Protein AF-R1FVH0-F1 (afdb_monomer)

Organism: Emiliania huxleyi (NCBI:txid2903)

Nearest PDB structures (foldseek):
  6gcu-assembly2_F  TM=9.676E-01  e=1.390E-09  synthetic construct
  3eu9-assembly1_A  TM=9.141E-01  e=1.764E-06  Homo sapiens
  5w7j-assembly1_A  TM=9.180E-01  e=4.527E-06  Homo sapiens
  1oy3-assembly1_D  TM=7.582E-01  e=7.219E-07  Mus musculus
  1k3z-assembly1_D  TM=7.552E-01  e=1.764E-06  Mus musculus

pLDDT: mean 79.31, std 18.27, range [37.5, 94.25]

Mean predicted aligned error: 11.59 Å

Solvent-accessible surface area (backbone atoms only — not comparable to full-atom values): 8991 Å² total; per-residue (Å²): 136,84,89,81,89,83,85,83,83,83,80,91,76,85,80,87,78,87,69,84,68,82,71,65,80,73,78,76,71,77,45,69,67,54,40,30,50,51,39,41,52,24,43,72,72,63,38,53,71,57,33,51,54,38,48,76,72,64,34,54,56,67,53,52,44,101,73,32,42,32,43,47,28,50,11,19,44,71,50,37,50,71,49,31,51,53,37,48,76,72,66,33,61,55,69,48,56,17,70,75,54,36,41,26,23,54,36,19,11,17,52,51,32,36,42,68,46,39,50,51,41,48,75,71,66,34,63,74,81,47,54,24,73,85,66,44,30,27,54,55,39,5,57,79,64,67,20,61,65,25,35,54,51,54,53,62,75,71,110

Sequence (159 aa):
MVLRDAELFGHFGLPEESTRRTLGPPVQTVDAEDLTRRLTLAVEAGHESLVRLLLDAGADVNRRNTRGVTPLYSAARAGRREIAASLLGAGALVDASCAGDGRSALHGAAHAGETELVSALLAAGANAGMRSSSGETPLHLACSRGRVGAVRLLIAARA

Secondary structure (DSSP, 8-state):
-----------------------PSP-----HHHHHHHHHHHHHHT-HHHHHHHHHTT--SS---TTS--HHHHHHHTT-HHHHHHHHHTT--TTPPPTTT---HHHHHHHHT-HHHHHHHHHTT--TT---TTS--HHHHHHHTT-HHHHHHHHHTT-

Foldseek 3Di:
DDDDDDDPDDDDDDDPPPPPPPPDDPPPPCPLLNLQVQLLVCLLVLPLVSNLVSLVVVRDQADAHPQQHGSLLSNLLVLNQSSNVSSVVSPHDQCRARPPWRDGSLLSNLLVLNLVSNVVSVVVVHDQCRATPVRDGSLNNNVVNVSVSSNVSSVVSVD

Structure (mmCIF, N/CA/C/O backbone):
data_AF-R1FVH0-F1
#
_entry.id   AF-R1FVH0-F1
#
loop_
_atom_site.group_PDB
_atom_site.id
_atom_site.type_symbol
_atom_site.label_atom_id
_atom_site.label_alt_id
_atom_site.label_comp_id
_atom_site.label_asym_id
_atom_site.label_entity_id
_atom_site.label_seq_id
_atom_site.pdbx_PDB_ins_code
_atom_site.Cartn_x
_atom_site.Cartn_y
_atom_site.Cartn_z
_atom_site.occupancy
_atom_site.B_iso_or_equiv
_atom_site.auth_seq_id
_atom_site.auth_comp_id
_atom_site.auth_asym_id
_atom_site.auth_atom_id
_atom_site.pdbx_PDB_model_num
ATOM 1 N N . MET A 1 1 ? 58.541 -46.572 -42.964 1.00 37.84 1 MET A N 1
ATOM 2 C CA . MET A 1 1 ? 58.881 -45.451 -42.070 1.00 37.84 1 MET A CA 1
ATOM 3 C C . MET A 1 1 ? 58.039 -44.256 -42.487 1.00 37.84 1 MET A C 1
ATOM 5 O O . MET A 1 1 ? 58.292 -43.706 -43.541 1.00 37.84 1 MET A O 1
ATOM 9 N N . VAL A 1 2 ? 57.032 -43.953 -41.663 1.00 38.12 2 VAL A N 1
ATOM 10 C CA . VAL A 1 2 ? 56.440 -42.628 -41.402 1.00 38.12 2 VAL A CA 1
ATOM 11 C C . VAL A 1 2 ? 55.657 -41.926 -42.531 1.00 38.12 2 VAL A C 1
ATOM 13 O O . VAL A 1 2 ? 56.206 -41.392 -43.484 1.00 38.12 2 VAL A O 1
ATOM 16 N N . LEU A 1 3 ? 54.339 -41.899 -42.302 1.00 39.56 3 LEU A N 1
ATOM 17 C CA . LEU A 1 3 ? 53.338 -40.922 -42.743 1.00 39.56 3 LEU A CA 1
ATOM 18 C C . LEU A 1 3 ? 53.831 -39.466 -42.657 1.00 39.56 3 LEU A C 1
ATOM 20 O O . LEU A 1 3 ? 54.416 -39.110 -41.636 1.00 39.56 3 LEU A O 1
ATOM 24 N N . ARG A 1 4 ? 53.427 -38.600 -43.597 1.00 37.97 4 ARG A N 1
ATOM 25 C CA . ARG A 1 4 ? 52.623 -37.404 -43.265 1.00 37.97 4 ARG A CA 1
ATOM 26 C C . ARG A 1 4 ? 52.204 -36.599 -44.494 1.00 37.97 4 ARG A C 1
ATOM 28 O O . ARG A 1 4 ? 53.035 -36.126 -45.263 1.00 37.97 4 ARG A O 1
ATOM 35 N N . ASP A 1 5 ? 50.891 -36.439 -44.576 1.00 39.06 5 ASP A N 1
ATOM 36 C CA . ASP A 1 5 ? 50.112 -35.566 -45.437 1.00 39.06 5 ASP A CA 1
ATOM 37 C C . ASP A 1 5 ? 50.515 -34.090 -45.324 1.00 39.06 5 ASP A C 1
ATOM 39 O O . ASP A 1 5 ? 50.688 -33.548 -44.230 1.00 39.06 5 ASP A O 1
ATOM 43 N N . ALA A 1 6 ? 50.586 -33.434 -46.479 1.00 43.94 6 ALA A N 1
ATOM 44 C CA . ALA A 1 6 ? 50.592 -31.989 -46.626 1.00 43.94 6 ALA A CA 1
ATOM 45 C C . ALA A 1 6 ? 49.541 -31.634 -47.685 1.00 43.94 6 ALA A C 1
ATOM 47 O O . ALA A 1 6 ? 49.863 -31.480 -48.860 1.00 43.94 6 ALA A O 1
ATOM 48 N N . GLU A 1 7 ? 48.277 -31.529 -47.277 1.00 40.06 7 GLU A N 1
ATOM 49 C CA . GLU A 1 7 ? 47.248 -30.899 -48.102 1.00 40.06 7 GLU A CA 1
ATOM 50 C C . GLU A 1 7 ? 47.095 -29.433 -47.702 1.00 40.06 7 GLU A C 1
ATOM 52 O O . GLU A 1 7 ? 46.519 -29.064 -46.679 1.00 40.06 7 GLU A O 1
ATOM 57 N N . LEU A 1 8 ? 47.677 -28.600 -48.558 1.00 39.03 8 LEU A N 1
ATOM 58 C CA . LEU A 1 8 ? 47.544 -27.158 -48.623 1.00 39.03 8 LEU A CA 1
ATOM 59 C C . LEU A 1 8 ? 46.307 -26.853 -49.490 1.00 39.03 8 LEU A C 1
ATOM 61 O O . LEU A 1 8 ? 46.424 -26.666 -50.698 1.00 39.03 8 LEU A O 1
ATOM 65 N N . PHE A 1 9 ? 45.104 -26.858 -48.910 1.00 38.31 9 PHE A N 1
ATOM 66 C CA . PHE A 1 9 ? 43.888 -26.517 -49.658 1.00 38.31 9 PHE A CA 1
ATOM 67 C C . PHE A 1 9 ? 43.735 -24.995 -49.776 1.00 38.31 9 PHE A C 1
ATOM 69 O O . PHE A 1 9 ? 43.215 -24.319 -48.890 1.00 38.31 9 PHE A O 1
ATOM 76 N N . GLY A 1 10 ? 44.192 -24.458 -50.906 1.00 45.25 10 GLY A N 1
ATOM 77 C CA . GLY A 1 10 ? 43.691 -23.204 -51.451 1.00 45.25 10 GLY A CA 1
ATOM 78 C C . GLY A 1 10 ? 42.486 -23.493 -52.341 1.00 45.25 10 GLY A C 1
ATOM 79 O O . GLY A 1 10 ? 42.648 -24.089 -53.401 1.00 45.25 10 GLY A O 1
ATOM 80 N N . HIS A 1 11 ? 41.292 -23.048 -51.945 1.00 39.69 11 HIS A N 1
ATOM 81 C CA . HIS A 1 11 ? 40.176 -22.923 -52.880 1.00 39.69 11 HIS A CA 1
ATOM 82 C C . HIS A 1 11 ? 39.463 -21.587 -52.686 1.00 39.69 11 HIS A C 1
ATOM 84 O O . HIS A 1 11 ? 38.755 -21.342 -51.713 1.00 39.69 11 HIS A O 1
ATOM 90 N N . PHE A 1 12 ? 39.711 -20.715 -53.656 1.00 42.19 12 PHE A N 1
ATOM 91 C CA . PHE A 1 12 ? 38.978 -19.494 -53.942 1.00 42.19 12 PHE A CA 1
ATOM 92 C C . PHE A 1 12 ? 37.600 -19.881 -54.512 1.00 42.19 12 PHE A C 1
ATOM 94 O O . PHE A 1 12 ? 37.542 -20.667 -55.460 1.00 42.19 12 PHE A O 1
ATOM 101 N N . GLY A 1 13 ? 36.515 -19.350 -53.943 1.00 37.50 13 GLY A N 1
ATOM 102 C CA . GLY A 1 13 ? 35.138 -19.536 -54.414 1.00 37.50 13 GLY A CA 1
ATOM 103 C C . GLY A 1 13 ? 34.142 -18.808 -53.505 1.00 37.50 13 GLY A C 1
ATOM 104 O O . GLY A 1 13 ? 33.946 -19.208 -52.365 1.00 37.50 13 GLY A O 1
ATOM 105 N N . LEU A 1 14 ? 33.575 -17.706 -54.002 1.00 41.09 14 LEU A N 1
ATOM 106 C CA . LEU A 1 14 ? 32.647 -16.788 -53.319 1.00 41.09 14 LEU A CA 1
ATOM 107 C C . LEU A 1 14 ? 31.384 -17.502 -52.776 1.00 41.09 14 LEU A C 1
ATOM 109 O O . LEU A 1 14 ? 30.986 -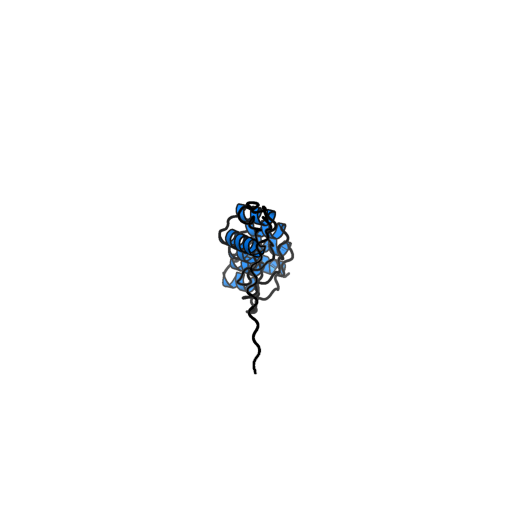18.536 -53.312 1.00 41.09 14 LEU A O 1
ATOM 113 N N . PRO A 1 15 ? 30.682 -16.898 -51.799 1.00 38.41 15 PRO A N 1
ATOM 114 C CA . PRO A 1 15 ? 29.576 -16.036 -52.212 1.00 38.41 15 PRO A CA 1
ATOM 115 C C . PRO A 1 15 ? 29.556 -14.684 -51.491 1.00 38.41 15 PRO A C 1
ATOM 117 O O . PRO A 1 15 ? 29.730 -14.576 -50.278 1.00 38.41 15 PRO A O 1
ATOM 120 N N . GLU A 1 16 ? 29.286 -13.641 -52.273 1.00 47.22 16 GLU A N 1
ATOM 121 C CA . GLU A 1 16 ? 28.822 -12.357 -51.771 1.00 47.22 16 GLU A CA 1
ATOM 122 C C . GLU A 1 16 ? 27.415 -12.511 -51.178 1.00 47.22 16 GLU A C 1
ATOM 124 O O . GLU A 1 16 ? 26.412 -12.432 -51.886 1.00 47.22 16 GLU A O 1
ATOM 129 N N . GLU A 1 17 ? 27.319 -12.684 -49.860 1.00 40.47 17 GLU A N 1
ATOM 130 C CA . GLU A 1 17 ? 26.078 -12.393 -49.140 1.00 40.47 17 GLU A CA 1
ATOM 131 C C . GLU A 1 17 ? 25.938 -10.879 -48.942 1.00 40.47 17 GLU A C 1
ATOM 133 O O . GLU A 1 17 ? 26.210 -10.295 -47.888 1.00 40.47 17 GLU A O 1
ATOM 138 N N . SER A 1 18 ? 25.471 -10.236 -50.011 1.00 46.38 18 SER A N 1
ATOM 139 C CA . SER A 1 18 ? 24.830 -8.924 -49.993 1.00 46.38 18 SER A CA 1
ATOM 140 C C . SER A 1 18 ? 23.518 -8.972 -49.200 1.00 46.38 18 SER A C 1
ATOM 142 O O . SER A 1 18 ? 22.431 -8.886 -49.755 1.00 46.38 18 SER A O 1
ATOM 144 N N . THR A 1 19 ? 23.605 -9.054 -47.875 1.00 49.72 19 THR A N 1
ATOM 145 C CA . THR A 1 19 ? 22.519 -8.647 -46.969 1.00 49.72 19 THR A CA 1
ATOM 146 C C . THR A 1 19 ? 23.074 -8.055 -45.680 1.00 49.72 19 THR A C 1
ATOM 148 O O . THR A 1 19 ? 22.618 -8.358 -44.581 1.00 49.72 19 THR A O 1
ATOM 151 N N . ARG A 1 20 ? 23.977 -7.074 -45.793 1.00 44.12 20 ARG A N 1
ATOM 152 C CA . ARG A 1 20 ? 24.020 -5.996 -44.791 1.00 44.12 20 ARG A CA 1
ATOM 153 C C . ARG A 1 20 ? 22.801 -5.094 -45.000 1.00 44.12 20 ARG A C 1
ATOM 155 O O . ARG A 1 20 ? 22.915 -3.932 -45.372 1.00 44.12 20 ARG A O 1
ATOM 162 N N . ARG A 1 21 ? 21.606 -5.657 -44.781 1.00 46.31 21 ARG A N 1
ATOM 163 C CA . ARG A 1 21 ? 20.443 -4.854 -44.420 1.00 46.31 21 ARG A CA 1
ATOM 164 C C . ARG A 1 21 ? 20.827 -4.196 -43.110 1.00 46.31 21 ARG A C 1
ATOM 166 O O . ARG A 1 21 ? 20.979 -4.872 -42.097 1.00 46.31 21 ARG A O 1
ATOM 173 N N . THR A 1 22 ? 21.038 -2.891 -43.174 1.00 44.75 22 THR A N 1
ATOM 174 C CA . THR A 1 22 ? 21.070 -1.972 -42.044 1.00 44.75 22 THR A CA 1
ATOM 175 C C . THR A 1 22 ? 1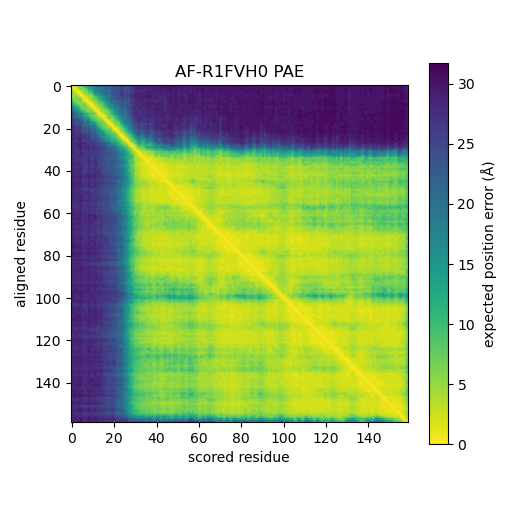9.765 -2.129 -41.264 1.00 44.75 22 THR A C 1
ATOM 177 O O . THR A 1 22 ? 18.815 -1.372 -41.438 1.00 44.75 22 THR A O 1
ATOM 180 N N . LEU A 1 23 ? 19.680 -3.173 -40.444 1.00 40.16 23 LEU A N 1
ATOM 181 C CA . LEU A 1 23 ? 18.758 -3.228 -39.331 1.00 40.16 23 LEU A CA 1
ATOM 182 C C . LEU A 1 23 ? 19.302 -2.188 -38.360 1.00 40.16 23 LEU A C 1
ATOM 184 O O . LEU A 1 23 ? 20.403 -2.339 -37.828 1.00 40.16 23 LEU A O 1
ATOM 188 N N . GLY A 1 24 ? 18.568 -1.084 -38.213 1.00 48.91 24 GLY A N 1
ATOM 189 C CA . GLY A 1 24 ? 18.791 -0.146 -37.119 1.00 48.91 24 GLY A CA 1
ATOM 190 C C . GLY A 1 24 ? 18.870 -0.890 -35.778 1.00 48.91 24 GLY A C 1
ATOM 191 O O . GLY A 1 24 ? 18.500 -2.069 -35.714 1.00 48.91 24 GLY A O 1
ATOM 192 N N . PRO A 1 25 ? 19.365 -0.229 -34.711 1.00 46.66 25 PRO A N 1
ATOM 193 C CA . PRO A 1 25 ? 19.479 -0.857 -33.397 1.00 46.66 25 PRO A CA 1
ATOM 194 C C . PRO A 1 25 ? 18.167 -1.580 -33.084 1.00 46.66 25 PRO A C 1
ATOM 196 O O . PRO A 1 25 ? 17.112 -1.021 -33.407 1.00 46.66 25 PRO A O 1
ATOM 199 N N . PRO A 1 26 ? 18.219 -2.814 -32.541 1.00 44.50 26 PRO A N 1
ATOM 200 C CA . PRO A 1 26 ? 17.022 -3.608 -32.311 1.00 44.50 26 PRO A CA 1
ATOM 201 C C . PRO A 1 26 ? 16.027 -2.702 -31.610 1.00 44.50 26 PRO A C 1
ATOM 203 O O . PRO A 1 26 ? 16.371 -2.100 -30.583 1.00 44.50 26 PRO A O 1
ATOM 206 N N . VAL A 1 27 ? 14.853 -2.525 -32.232 1.00 51.97 27 VAL A N 1
ATOM 207 C CA . VAL A 1 27 ? 13.733 -1.836 -31.597 1.00 51.97 27 VAL A CA 1
ATOM 208 C C . VAL A 1 27 ? 13.645 -2.473 -30.224 1.00 51.97 27 VAL A C 1
ATOM 210 O O . VAL A 1 27 ? 13.520 -3.693 -30.127 1.00 51.97 27 VAL A O 1
ATOM 213 N N . GLN A 1 28 ? 13.939 -1.688 -29.189 1.00 51.00 28 GLN A N 1
ATOM 214 C CA . GLN A 1 28 ? 14.046 -2.207 -27.837 1.00 51.00 28 GLN A CA 1
ATOM 215 C C . GLN A 1 28 ? 12.657 -2.741 -27.522 1.00 51.00 28 GLN A C 1
ATOM 217 O O . GLN A 1 28 ? 11.734 -1.963 -27.279 1.00 51.00 28 GLN A O 1
ATOM 222 N N . THR A 1 29 ? 12.472 -4.053 -27.642 1.00 45.69 29 THR A N 1
ATOM 223 C CA . THR A 1 29 ? 11.291 -4.717 -27.127 1.00 45.69 29 THR A CA 1
ATOM 224 C C . THR A 1 29 ? 11.360 -4.425 -25.650 1.00 45.69 29 THR A C 1
ATOM 226 O O . THR A 1 29 ? 12.293 -4.862 -24.985 1.00 45.69 29 THR A O 1
ATOM 229 N N . VAL A 1 30 ? 10.485 -3.546 -25.175 1.00 58.31 30 VAL A N 1
ATOM 230 C CA . VAL A 1 30 ? 10.450 -3.194 -23.764 1.00 58.31 30 VAL A CA 1
ATOM 231 C C . VAL A 1 30 ? 10.194 -4.488 -23.006 1.00 58.31 30 VAL A C 1
ATOM 233 O O . VAL A 1 30 ? 9.097 -5.041 -23.053 1.00 58.31 30 VAL A O 1
ATOM 236 N N . ASP A 1 31 ? 11.243 -5.037 -22.399 1.00 66.94 31 ASP A N 1
ATOM 237 C CA . ASP A 1 31 ? 11.126 -6.280 -21.660 1.00 66.94 31 ASP A CA 1
ATOM 238 C C . ASP A 1 31 ? 10.085 -6.068 -20.556 1.00 66.94 31 ASP A C 1
ATOM 240 O O . ASP A 1 31 ? 10.033 -5.009 -19.921 1.00 66.94 31 ASP A O 1
ATOM 244 N N . ALA A 1 32 ? 9.238 -7.067 -20.302 1.00 65.56 32 ALA A N 1
ATOM 245 C CA . ALA A 1 32 ? 8.190 -6.964 -19.282 1.00 65.56 32 ALA A CA 1
ATOM 246 C C . ALA A 1 32 ? 8.762 -6.592 -17.895 1.00 65.56 32 ALA A C 1
ATOM 248 O O . ALA A 1 32 ? 8.101 -5.955 -17.068 1.00 65.56 32 ALA A O 1
ATOM 249 N N . GLU A 1 33 ? 10.023 -6.952 -17.643 1.00 69.38 33 GLU A N 1
ATOM 250 C CA . GLU A 1 33 ? 10.770 -6.571 -16.448 1.00 69.38 33 GLU A CA 1
ATOM 251 C C . GLU A 1 33 ? 11.146 -5.080 -16.414 1.00 69.38 33 GLU A C 1
ATOM 253 O O . GLU A 1 33 ? 11.023 -4.447 -15.361 1.00 69.38 33 GLU A O 1
ATOM 258 N N . ASP A 1 34 ? 11.508 -4.489 -17.555 1.00 81.00 34 ASP A N 1
ATOM 259 C CA . ASP A 1 34 ? 11.800 -3.057 -17.663 1.00 81.00 34 ASP A CA 1
ATOM 260 C C . ASP A 1 34 ? 10.530 -2.213 -17.469 1.00 81.00 34 ASP A C 1
ATOM 262 O O . ASP A 1 34 ? 10.533 -1.248 -16.700 1.00 81.00 34 ASP A O 1
ATOM 266 N N . LEU A 1 35 ? 9.399 -2.631 -18.054 1.00 81.56 35 LEU A N 1
ATOM 267 C CA . LEU A 1 35 ? 8.098 -1.986 -17.829 1.00 81.56 35 LEU A CA 1
ATOM 268 C C . LEU A 1 35 ? 7.663 -2.050 -16.360 1.00 81.56 35 LEU A C 1
ATOM 270 O O . LEU A 1 35 ? 7.238 -1.039 -15.802 1.00 81.56 35 LEU A O 1
ATOM 274 N N . THR A 1 36 ? 7.828 -3.200 -15.701 1.00 80.62 36 THR A N 1
ATOM 275 C CA . THR A 1 36 ? 7.502 -3.357 -14.270 1.00 80.62 36 THR A CA 1
ATOM 276 C C . THR A 1 36 ? 8.359 -2.433 -13.399 1.00 80.62 36 THR A C 1
ATOM 278 O O . THR A 1 36 ? 7.870 -1.784 -12.465 1.00 80.62 36 THR A O 1
ATOM 281 N N . ARG A 1 37 ? 9.661 -2.349 -13.700 1.00 84.06 37 ARG A N 1
ATOM 282 C CA . ARG A 1 37 ? 10.594 -1.472 -12.987 1.00 84.06 37 ARG A CA 1
ATOM 283 C C . ARG A 1 37 ? 10.208 -0.005 -13.168 1.00 84.06 37 ARG A C 1
ATOM 285 O O . ARG A 1 37 ? 10.161 0.735 -12.185 1.00 84.06 37 ARG A O 1
ATOM 292 N N . ARG A 1 38 ? 9.890 0.401 -14.398 1.00 86.81 38 ARG A N 1
ATOM 293 C CA . ARG A 1 38 ? 9.419 1.752 -14.729 1.00 86.81 38 ARG A CA 1
ATOM 294 C C . ARG A 1 38 ? 8.105 2.087 -14.031 1.00 86.81 38 ARG A C 1
ATOM 296 O O . ARG A 1 38 ? 8.002 3.169 -13.459 1.00 86.81 38 ARG A O 1
ATOM 303 N N . LEU A 1 39 ? 7.150 1.154 -14.003 1.00 87.88 39 LEU A N 1
ATOM 304 C CA . LEU A 1 39 ? 5.872 1.319 -13.305 1.00 87.88 39 LEU A CA 1
ATOM 305 C C . LEU A 1 39 ? 6.105 1.556 -11.815 1.00 87.88 39 LEU A C 1
ATOM 307 O O . LEU A 1 39 ? 5.568 2.498 -11.242 1.00 87.88 39 LEU A O 1
ATOM 311 N N . THR A 1 40 ? 6.964 0.749 -11.195 1.00 84.81 40 THR A N 1
ATOM 312 C CA . THR A 1 40 ? 7.262 0.889 -9.766 1.00 84.81 40 THR A CA 1
ATOM 313 C C . THR A 1 40 ? 7.903 2.241 -9.449 1.00 84.81 40 THR A C 1
ATOM 315 O O . THR A 1 40 ? 7.488 2.900 -8.499 1.00 84.81 40 THR A O 1
ATOM 318 N N . LEU A 1 41 ? 8.861 2.692 -10.266 1.00 86.69 41 LEU A N 1
ATOM 319 C CA . LEU A 1 41 ? 9.477 4.014 -10.108 1.00 86.69 41 LEU A CA 1
ATOM 320 C C . LEU A 1 41 ? 8.460 5.148 -10.294 1.00 86.69 41 LEU A C 1
ATOM 322 O O . LEU A 1 41 ? 8.483 6.112 -9.534 1.00 86.69 41 LEU A O 1
ATOM 326 N N . ALA A 1 42 ? 7.546 5.028 -11.260 1.00 90.31 42 ALA A N 1
ATOM 327 C CA . ALA A 1 42 ? 6.477 5.998 -11.486 1.00 90.31 42 ALA A CA 1
ATOM 328 C C . ALA A 1 42 ? 5.543 6.117 -10.274 1.00 90.31 42 ALA A C 1
ATOM 330 O O . ALA A 1 42 ? 5.200 7.223 -9.855 1.00 90.31 42 ALA A O 1
ATOM 331 N N . VAL A 1 43 ? 5.169 4.973 -9.692 1.00 89.25 43 VAL A N 1
ATOM 332 C CA . VAL A 1 43 ? 4.338 4.893 -8.486 1.00 89.25 43 VAL A CA 1
ATOM 333 C C . VAL A 1 43 ? 5.045 5.529 -7.289 1.00 89.25 43 VAL A C 1
ATOM 335 O O . VAL A 1 43 ? 4.443 6.338 -6.586 1.00 89.25 43 VAL A O 1
ATOM 338 N N . GLU A 1 44 ? 6.319 5.198 -7.065 1.00 85.56 44 GLU A N 1
ATOM 339 C CA . GLU A 1 44 ? 7.113 5.750 -5.959 1.00 85.56 44 GLU A CA 1
ATOM 340 C C . GLU A 1 44 ? 7.343 7.260 -6.109 1.00 85.56 44 GLU A C 1
ATOM 342 O O . GLU A 1 44 ? 7.273 7.993 -5.122 1.00 85.56 44 GLU A O 1
ATOM 347 N N . ALA A 1 45 ? 7.547 7.739 -7.339 1.00 87.38 45 ALA A N 1
ATOM 348 C CA . ALA A 1 45 ? 7.663 9.162 -7.647 1.00 87.38 45 ALA A CA 1
ATOM 349 C C . ALA A 1 45 ? 6.325 9.918 -7.548 1.00 87.38 45 ALA A C 1
ATOM 351 O O . ALA A 1 45 ? 6.317 11.138 -7.399 1.00 87.38 45 ALA A O 1
ATOM 352 N N . GLY A 1 46 ? 5.186 9.220 -7.606 1.00 87.31 46 GLY A N 1
ATOM 353 C CA . GLY A 1 46 ? 3.863 9.844 -7.603 1.00 87.31 46 GLY A CA 1
ATOM 354 C C . GLY A 1 46 ? 3.423 10.382 -8.971 1.00 87.31 46 GLY A C 1
ATOM 355 O O . GLY A 1 46 ? 2.557 11.248 -9.037 1.00 87.31 46 GLY A O 1
ATOM 356 N N . HIS A 1 47 ? 4.015 9.908 -10.070 1.00 90.56 47 HIS A N 1
ATOM 357 C CA . HIS A 1 47 ? 3.713 10.389 -11.420 1.00 90.56 47 HIS A CA 1
ATOM 358 C C . HIS A 1 47 ? 2.499 9.667 -12.017 1.00 90.56 47 HIS A C 1
ATOM 360 O O . HIS A 1 47 ? 2.643 8.753 -12.828 1.00 90.56 47 HIS A O 1
ATOM 366 N N . GLU A 1 48 ? 1.295 10.098 -11.648 1.00 89.50 48 GLU A N 1
ATOM 367 C CA . GLU A 1 48 ? 0.024 9.505 -12.096 1.00 89.50 48 GLU A CA 1
ATOM 368 C C . GLU A 1 48 ? -0.083 9.321 -13.615 1.00 89.50 48 GLU A C 1
ATOM 370 O O . GLU A 1 48 ? -0.434 8.239 -14.086 1.00 89.50 48 GLU A O 1
ATOM 375 N N . SER A 1 49 ? 0.257 10.351 -14.394 1.00 89.75 49 SER A N 1
ATOM 376 C CA . SER A 1 49 ? 0.192 10.298 -15.860 1.00 89.75 49 SER A CA 1
ATOM 377 C C . SER A 1 49 ? 1.135 9.243 -16.437 1.00 89.75 49 SER A C 1
ATOM 379 O O . SER A 1 49 ? 0.781 8.546 -17.385 1.00 89.75 49 SER A O 1
ATOM 381 N N . LEU A 1 50 ? 2.325 9.097 -15.841 1.00 89.25 50 LEU A N 1
ATOM 382 C CA . LEU A 1 50 ? 3.307 8.097 -16.254 1.00 89.25 50 LEU A CA 1
ATOM 383 C C . LEU A 1 50 ? 2.829 6.687 -15.894 1.00 89.25 50 LEU A C 1
ATOM 385 O O . LEU A 1 50 ? 2.997 5.769 -16.688 1.00 89.25 50 LEU A O 1
ATOM 389 N N . VAL A 1 51 ? 2.207 6.523 -14.720 1.00 89.69 51 VAL A N 1
ATOM 390 C CA . VAL A 1 51 ? 1.595 5.252 -14.316 1.00 89.69 51 VAL A CA 1
ATOM 391 C C . VAL A 1 51 ? 0.550 4.838 -15.344 1.00 89.69 51 VAL A C 1
ATOM 393 O O . VAL A 1 51 ? 0.658 3.742 -15.874 1.00 89.69 51 VAL A O 1
ATOM 396 N N . ARG A 1 52 ? -0.403 5.713 -15.692 1.00 88.44 52 ARG A N 1
ATOM 397 C CA . ARG A 1 52 ? -1.438 5.397 -16.694 1.00 88.44 52 ARG A CA 1
ATOM 398 C C . ARG A 1 52 ? -0.845 5.015 -18.047 1.00 88.44 52 ARG A C 1
ATOM 400 O O . ARG A 1 52 ? -1.205 3.979 -18.582 1.00 88.44 52 ARG A O 1
ATOM 407 N N . LEU A 1 53 ? 0.133 5.777 -18.537 1.00 89.31 53 LEU A N 1
ATOM 408 C CA . LEU A 1 53 ? 0.809 5.471 -19.800 1.00 89.31 53 LEU A CA 1
ATOM 409 C C . LEU A 1 53 ? 1.479 4.089 -19.778 1.00 89.31 53 LEU A C 1
ATOM 411 O O . LEU A 1 53 ? 1.405 3.350 -20.754 1.00 89.31 53 LEU A O 1
ATOM 415 N N . LEU A 1 54 ? 2.126 3.723 -18.668 1.00 88.44 54 LEU A N 1
ATOM 416 C CA . LEU A 1 54 ? 2.765 2.414 -18.524 1.0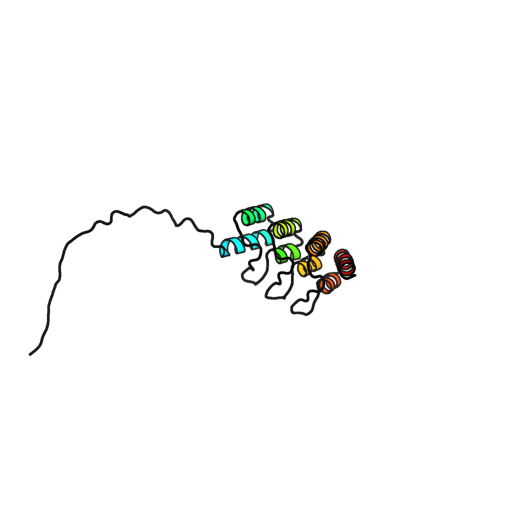0 88.44 54 LEU A CA 1
ATOM 417 C C . LEU A 1 54 ? 1.740 1.278 -18.425 1.00 88.44 54 LEU A C 1
ATOM 419 O O . LEU A 1 54 ? 1.987 0.201 -18.963 1.00 88.44 54 LEU A O 1
ATOM 423 N N . LEU A 1 55 ? 0.595 1.518 -17.782 1.00 87.31 55 LEU A N 1
ATOM 424 C CA . LEU A 1 55 ? -0.527 0.576 -17.759 1.00 87.31 55 LEU A CA 1
ATOM 425 C C . LEU A 1 55 ? -1.088 0.346 -19.167 1.00 87.31 55 LEU A C 1
ATOM 427 O O . LEU A 1 55 ? -1.238 -0.803 -19.576 1.00 87.31 55 LEU A O 1
ATOM 431 N N . ASP A 1 56 ? -1.296 1.417 -19.933 1.00 87.31 56 ASP A N 1
ATOM 432 C CA . ASP A 1 56 ? -1.767 1.351 -21.322 1.00 87.31 56 ASP A CA 1
ATOM 433 C C . ASP A 1 56 ? -0.751 0.656 -22.246 1.00 87.31 56 ASP A C 1
ATOM 435 O O . ASP A 1 56 ? -1.127 -0.018 -23.204 1.00 87.31 56 ASP A O 1
ATOM 439 N N . ALA A 1 57 ? 0.546 0.765 -21.936 1.00 85.44 57 ALA A N 1
ATOM 440 C CA . ALA A 1 57 ? 1.621 0.060 -22.633 1.00 85.44 57 ALA A CA 1
ATOM 441 C C . ALA A 1 57 ? 1.706 -1.445 -22.293 1.00 85.44 57 ALA A C 1
ATOM 443 O O . ALA A 1 57 ? 2.585 -2.135 -22.810 1.00 85.44 57 ALA A O 1
ATOM 444 N N . GLY A 1 58 ? 0.821 -1.962 -21.434 1.00 82.62 58 GLY A N 1
ATOM 445 C CA . GLY A 1 58 ? 0.772 -3.375 -21.058 1.00 82.62 58 GLY A CA 1
ATOM 446 C C . GLY A 1 58 ? 1.706 -3.755 -19.907 1.00 82.62 58 GLY A C 1
ATOM 447 O O . GLY A 1 58 ? 2.109 -4.914 -19.809 1.00 82.62 58 GLY A O 1
ATOM 448 N N . ALA A 1 59 ? 2.079 -2.809 -19.038 1.00 85.38 59 ALA A N 1
ATOM 449 C CA . ALA A 1 59 ? 2.831 -3.139 -17.831 1.00 85.38 59 ALA A CA 1
ATOM 450 C C . ALA A 1 59 ? 2.016 -4.056 -16.902 1.00 85.38 59 ALA A C 1
ATOM 452 O O . ALA A 1 59 ? 0.849 -3.798 -16.606 1.00 85.38 59 ALA A O 1
ATOM 453 N N . ASP A 1 60 ? 2.658 -5.104 -16.387 1.00 85.12 60 ASP A N 1
ATOM 454 C CA . ASP A 1 60 ? 2.032 -6.020 -15.435 1.00 85.12 60 ASP A CA 1
ATOM 455 C C . ASP A 1 60 ? 1.884 -5.353 -14.056 1.00 85.12 60 ASP A C 1
ATOM 457 O O . ASP A 1 60 ? 2.860 -5.101 -13.344 1.00 85.12 60 ASP A O 1
ATOM 461 N N . VAL A 1 61 ? 0.635 -5.087 -13.667 1.00 87.62 61 VAL A N 1
ATOM 462 C CA . VAL A 1 61 ? 0.267 -4.429 -12.401 1.00 87.62 61 VAL A CA 1
ATOM 463 C C . VAL A 1 61 ? 0.490 -5.287 -11.164 1.00 87.62 61 VAL A C 1
ATOM 465 O O . VAL A 1 61 ? 0.586 -4.762 -10.052 1.00 87.62 61 VAL A O 1
ATOM 468 N N . ASN A 1 62 ? 0.558 -6.603 -11.351 1.00 86.25 62 ASN A N 1
ATOM 469 C CA . ASN A 1 62 ? 0.695 -7.583 -10.283 1.00 86.25 62 ASN A CA 1
ATOM 470 C C . ASN A 1 62 ? 2.138 -8.056 -10.125 1.00 86.25 62 ASN A C 1
ATOM 472 O O . ASN A 1 62 ? 2.487 -8.646 -9.093 1.00 86.25 62 ASN A O 1
ATOM 476 N N . ARG A 1 63 ? 2.997 -7.778 -11.112 1.00 84.44 63 ARG A N 1
ATOM 477 C CA . ARG A 1 63 ? 4.398 -8.164 -11.045 1.00 84.44 63 ARG A CA 1
ATOM 478 C C . ARG A 1 63 ? 5.104 -7.420 -9.924 1.00 84.44 63 ARG A C 1
ATOM 480 O O . ARG A 1 63 ? 5.100 -6.195 -9.818 1.00 84.44 63 ARG A O 1
ATOM 487 N N . ARG A 1 64 ? 5.726 -8.208 -9.052 1.00 85.56 64 ARG A N 1
ATOM 488 C CA . ARG A 1 64 ? 6.525 -7.699 -7.942 1.00 85.56 64 ARG A CA 1
ATOM 489 C C . ARG A 1 64 ? 7.840 -7.138 -8.475 1.00 85.56 64 ARG A C 1
ATOM 491 O O . ARG A 1 64 ? 8.441 -7.709 -9.382 1.00 85.56 64 ARG A O 1
ATOM 498 N N . ASN A 1 65 ? 8.311 -6.052 -7.870 1.00 82.38 65 ASN A N 1
ATOM 499 C CA . ASN A 1 65 ? 9.650 -5.538 -8.136 1.00 82.38 65 ASN A CA 1
ATOM 500 C C . ASN A 1 65 ? 10.736 -6.482 -7.572 1.00 82.38 65 ASN A C 1
ATOM 502 O O . ASN A 1 65 ? 10.442 -7.477 -6.908 1.00 82.38 65 ASN A O 1
ATOM 506 N N . THR A 1 66 ? 12.010 -6.135 -7.765 1.00 80.94 66 THR A N 1
ATOM 507 C CA . THR A 1 66 ? 13.160 -6.927 -7.279 1.00 80.94 66 THR A CA 1
ATOM 508 C C . THR A 1 66 ? 13.213 -7.103 -5.757 1.00 80.94 66 THR A C 1
ATOM 510 O O . THR A 1 66 ? 13.913 -7.983 -5.267 1.00 80.94 66 THR A O 1
ATOM 513 N N . ARG A 1 67 ? 12.464 -6.299 -4.990 1.00 80.75 67 ARG A N 1
ATOM 514 C CA . ARG A 1 67 ? 12.316 -6.424 -3.529 1.00 80.75 67 ARG A CA 1
ATOM 515 C C . ARG A 1 67 ? 11.079 -7.236 -3.129 1.00 80.75 67 ARG A C 1
ATOM 517 O O . ARG A 1 67 ? 10.731 -7.288 -1.952 1.00 80.75 67 ARG A O 1
ATOM 524 N N . GLY A 1 68 ? 10.374 -7.823 -4.094 1.00 85.12 68 GLY A N 1
ATOM 525 C CA . GLY A 1 68 ? 9.143 -8.565 -3.856 1.00 85.12 68 GLY A CA 1
ATOM 526 C C . GLY A 1 68 ? 7.948 -7.681 -3.486 1.00 85.12 68 GLY A C 1
ATOM 527 O O . GLY A 1 68 ? 7.001 -8.184 -2.887 1.00 85.12 68 GLY A O 1
ATOM 528 N N . VAL A 1 69 ? 7.991 -6.383 -3.798 1.00 87.75 69 VAL A N 1
ATOM 529 C CA . VAL A 1 69 ? 6.936 -5.410 -3.481 1.00 87.75 69 VAL A CA 1
ATOM 530 C C . VAL A 1 69 ? 6.017 -5.215 -4.681 1.00 87.75 69 VAL A C 1
ATOM 532 O O . VAL A 1 69 ? 6.492 -5.107 -5.811 1.00 87.75 69 VAL A O 1
ATOM 535 N N . THR A 1 70 ? 4.707 -5.158 -4.440 1.00 89.62 70 THR A N 1
ATOM 536 C CA . THR A 1 70 ? 3.714 -4.883 -5.486 1.00 89.62 70 THR A CA 1
ATOM 537 C C . THR A 1 70 ? 3.548 -3.377 -5.724 1.00 89.62 70 THR A C 1
ATOM 539 O O . THR A 1 70 ? 3.615 -2.597 -4.765 1.00 89.62 70 THR A O 1
ATOM 542 N N . PRO A 1 71 ? 3.272 -2.940 -6.968 1.00 89.62 71 PRO A N 1
ATOM 543 C CA . PRO A 1 71 ? 2.983 -1.536 -7.271 1.00 89.62 71 PRO A CA 1
ATOM 544 C C . PRO A 1 71 ? 1.850 -0.973 -6.402 1.00 89.62 71 PRO A C 1
ATOM 546 O O . PRO A 1 71 ? 1.971 0.122 -5.851 1.00 89.62 71 PRO A O 1
ATOM 549 N N . LEU A 1 72 ? 0.784 -1.758 -6.195 1.00 91.81 72 LEU A N 1
ATOM 550 C CA . LEU A 1 72 ? -0.358 -1.359 -5.371 1.00 91.81 72 LEU A CA 1
ATOM 551 C C . LEU A 1 72 ? 0.035 -1.117 -3.905 1.00 91.81 72 LEU A C 1
ATOM 553 O O . LEU A 1 72 ? -0.410 -0.138 -3.307 1.00 91.81 72 LEU A O 1
ATOM 557 N N . TYR A 1 73 ? 0.909 -1.951 -3.328 1.00 91.44 73 TYR A N 1
ATOM 558 C CA . TYR A 1 73 ? 1.422 -1.714 -1.978 1.00 91.44 73 TYR A CA 1
ATOM 559 C C . TYR A 1 73 ? 2.254 -0.435 -1.895 1.00 91.44 73 TYR A C 1
ATOM 561 O O . TYR A 1 73 ? 2.087 0.333 -0.947 1.00 91.44 73 TYR A O 1
ATOM 569 N N . SER A 1 74 ? 3.134 -0.186 -2.870 1.00 90.25 74 SER A N 1
ATOM 570 C CA . SER A 1 74 ? 3.936 1.042 -2.898 1.00 90.25 74 SER A CA 1
ATOM 571 C C . SER A 1 74 ? 3.052 2.288 -2.951 1.00 90.25 74 SER A C 1
ATOM 573 O O . SER A 1 74 ? 3.261 3.203 -2.153 1.00 90.25 74 SER A O 1
ATOM 575 N N . ALA A 1 75 ? 2.025 2.293 -3.809 1.00 91.69 75 ALA A N 1
ATOM 576 C CA . ALA A 1 75 ? 1.049 3.379 -3.887 1.00 91.69 75 ALA A CA 1
ATOM 577 C C . ALA A 1 75 ? 0.310 3.569 -2.554 1.00 91.69 75 ALA A C 1
ATOM 579 O O . ALA A 1 75 ? 0.211 4.686 -2.047 1.00 91.69 75 ALA A O 1
ATOM 580 N N . ALA A 1 76 ? -0.147 2.468 -1.949 1.00 92.31 76 ALA A N 1
ATOM 581 C CA . ALA A 1 76 ? -0.901 2.505 -0.704 1.00 92.31 76 ALA A CA 1
ATOM 582 C C . ALA A 1 76 ? -0.074 2.980 0.492 1.00 92.31 76 ALA A C 1
ATOM 584 O O . ALA A 1 76 ? -0.537 3.804 1.276 1.00 92.31 76 ALA A O 1
ATOM 585 N N . ARG A 1 77 ? 1.174 2.517 0.613 1.00 90.50 77 ARG A N 1
ATOM 586 C CA . ARG A 1 77 ? 2.099 2.953 1.666 1.00 90.50 77 ARG A CA 1
ATOM 587 C C . ARG A 1 77 ? 2.481 4.427 1.524 1.00 90.50 77 ARG A C 1
ATOM 589 O O . ARG A 1 77 ? 2.700 5.087 2.534 1.00 90.50 77 ARG A O 1
ATOM 596 N N . ALA A 1 78 ? 2.571 4.927 0.293 1.00 88.38 78 ALA A N 1
ATOM 597 C CA . ALA A 1 78 ? 2.849 6.332 0.005 1.00 88.38 78 ALA A CA 1
ATOM 598 C C . ALA A 1 78 ? 1.604 7.236 0.096 1.00 88.38 78 ALA A C 1
ATOM 600 O O . ALA A 1 78 ? 1.725 8.443 -0.096 1.00 88.38 78 ALA A O 1
ATOM 601 N N . GLY A 1 79 ? 0.420 6.670 0.352 1.00 87.50 79 GLY A N 1
ATOM 602 C CA . GLY A 1 79 ? -0.840 7.407 0.417 1.00 87.50 79 GLY A CA 1
ATOM 603 C C . GLY A 1 79 ? -1.314 7.977 -0.926 1.00 87.50 79 GLY A C 1
ATOM 604 O O . GLY A 1 79 ? -2.072 8.937 -0.971 1.00 87.50 79 GLY A O 1
ATOM 605 N N . ARG A 1 80 ? -0.859 7.412 -2.050 1.00 89.19 80 ARG A N 1
ATOM 606 C CA . ARG A 1 80 ? -1.193 7.892 -3.400 1.00 89.19 80 ARG A CA 1
ATOM 607 C C . ARG A 1 80 ? -2.504 7.271 -3.875 1.00 89.19 80 ARG A C 1
ATOM 609 O O . ARG A 1 80 ? -2.492 6.276 -4.606 1.00 89.19 80 ARG A O 1
ATOM 616 N N . ARG A 1 81 ? -3.634 7.836 -3.442 1.00 89.06 81 ARG A N 1
ATOM 617 C CA . ARG A 1 81 ? -4.975 7.308 -3.741 1.00 89.06 81 ARG A CA 1
ATOM 618 C C . ARG A 1 81 ? -5.230 7.173 -5.240 1.00 89.06 81 ARG A C 1
ATOM 620 O O . ARG A 1 81 ? -5.702 6.131 -5.676 1.00 89.06 81 ARG A O 1
ATOM 627 N N . GLU A 1 82 ? -4.923 8.194 -6.027 1.00 90.44 82 GLU A N 1
ATOM 628 C CA . GLU A 1 82 ? -5.204 8.260 -7.465 1.00 90.44 82 GLU A CA 1
ATOM 629 C C . GLU A 1 82 ? -4.445 7.179 -8.243 1.00 90.44 82 GLU A C 1
ATOM 631 O O . GLU A 1 82 ? -4.986 6.526 -9.142 1.00 90.44 82 GLU A O 1
ATOM 636 N N . ILE A 1 83 ? -3.192 6.948 -7.850 1.00 91.31 83 ILE A N 1
ATOM 637 C CA . ILE A 1 83 ? -2.345 5.890 -8.401 1.00 91.31 83 ILE A CA 1
ATOM 638 C C . ILE A 1 83 ? -2.896 4.523 -8.009 1.00 91.31 83 ILE A C 1
ATOM 640 O O . ILE A 1 83 ? -3.050 3.658 -8.867 1.00 91.31 83 ILE A O 1
ATOM 644 N N . ALA A 1 84 ? -3.239 4.332 -6.734 1.00 91.19 84 ALA A N 1
ATOM 645 C CA . ALA A 1 84 ? -3.814 3.079 -6.266 1.00 91.19 84 ALA A CA 1
ATOM 646 C C . ALA A 1 84 ? -5.155 2.770 -6.954 1.00 91.19 84 ALA A C 1
ATOM 648 O O . ALA A 1 84 ? -5.376 1.635 -7.359 1.00 91.19 84 ALA A O 1
ATOM 649 N N . ALA A 1 85 ? -6.010 3.773 -7.167 1.00 90.12 85 ALA A N 1
ATOM 650 C CA . ALA A 1 85 ? -7.261 3.628 -7.908 1.00 90.12 85 ALA A CA 1
ATOM 651 C C . ALA A 1 85 ? -7.019 3.232 -9.372 1.00 90.12 85 ALA A C 1
ATOM 653 O O . ALA A 1 85 ? -7.695 2.343 -9.883 1.00 90.12 85 ALA A O 1
ATOM 654 N N . SER A 1 86 ? -6.020 3.835 -10.026 1.00 90.56 86 SER A N 1
ATOM 655 C CA . SER A 1 86 ? -5.639 3.470 -11.398 1.00 90.56 86 SER A CA 1
ATOM 656 C C . SER A 1 86 ? -5.131 2.022 -11.474 1.00 90.56 86 SER A C 1
ATOM 658 O O . SER A 1 86 ? -5.509 1.283 -12.377 1.00 90.56 86 SER A O 1
ATOM 660 N N . LEU A 1 87 ? -4.337 1.585 -10.490 1.00 90.31 87 LEU A N 1
ATOM 661 C CA . LEU A 1 87 ? -3.854 0.204 -10.393 1.00 90.31 87 LEU A CA 1
ATOM 662 C C . LEU A 1 87 ? -4.995 -0.793 -10.137 1.00 90.31 87 LEU A C 1
ATOM 664 O O . LEU A 1 87 ? -5.035 -1.844 -10.769 1.00 90.31 87 LEU A O 1
ATOM 668 N N . LEU A 1 88 ? -5.941 -0.464 -9.251 1.00 89.31 88 LEU A N 1
ATOM 669 C CA . LEU A 1 88 ? -7.128 -1.291 -9.003 1.00 89.31 88 LEU A CA 1
ATOM 670 C C . LEU A 1 88 ? -8.005 -1.407 -10.256 1.00 89.31 88 LEU A C 1
ATOM 672 O O . LEU A 1 88 ? -8.438 -2.505 -10.591 1.00 89.31 88 LEU A O 1
ATOM 676 N N . GLY A 1 89 ? -8.208 -0.302 -10.981 1.00 87.38 89 GLY A N 1
ATOM 677 C CA . GLY A 1 89 ? -8.939 -0.296 -12.252 1.00 87.38 89 GLY A CA 1
ATOM 678 C C . GLY A 1 89 ? -8.276 -1.147 -13.340 1.00 87.38 89 GLY A C 1
ATOM 679 O O . GLY A 1 89 ? -8.971 -1.730 -14.166 1.00 87.38 89 GLY A O 1
ATOM 680 N N . ALA A 1 90 ? -6.949 -1.280 -13.301 1.00 86.81 90 ALA A N 1
ATOM 681 C CA . ALA A 1 90 ? -6.175 -2.139 -14.195 1.00 86.81 90 ALA A CA 1
ATOM 682 C C . ALA A 1 90 ? -6.103 -3.617 -13.744 1.00 86.81 90 ALA A C 1
ATOM 684 O O . ALA A 1 90 ? -5.388 -4.408 -14.354 1.00 86.81 90 ALA A O 1
ATOM 685 N N . GLY A 1 91 ? -6.827 -4.013 -12.688 1.00 85.38 91 GLY A N 1
ATOM 686 C CA . GLY A 1 91 ? -6.878 -5.404 -12.222 1.00 85.38 91 GLY A CA 1
ATOM 687 C C . GLY A 1 91 ? -5.776 -5.787 -11.230 1.00 85.38 91 GLY A C 1
ATOM 688 O O . GLY A 1 91 ? -5.378 -6.954 -11.159 1.00 85.38 91 GLY A O 1
ATOM 689 N N . ALA A 1 92 ? -5.261 -4.825 -10.459 1.00 87.81 92 ALA A N 1
ATOM 690 C CA . ALA A 1 92 ? -4.333 -5.130 -9.377 1.00 87.81 92 ALA A CA 1
ATOM 691 C C . ALA A 1 92 ? -4.992 -6.006 -8.298 1.00 87.81 92 ALA A C 1
ATOM 693 O O . ALA A 1 92 ? -6.077 -5.717 -7.792 1.00 87.81 92 ALA A O 1
ATOM 694 N N . LEU A 1 93 ? -4.286 -7.061 -7.905 1.00 86.12 93 LEU A N 1
ATOM 695 C CA . LEU A 1 93 ? -4.680 -7.985 -6.854 1.00 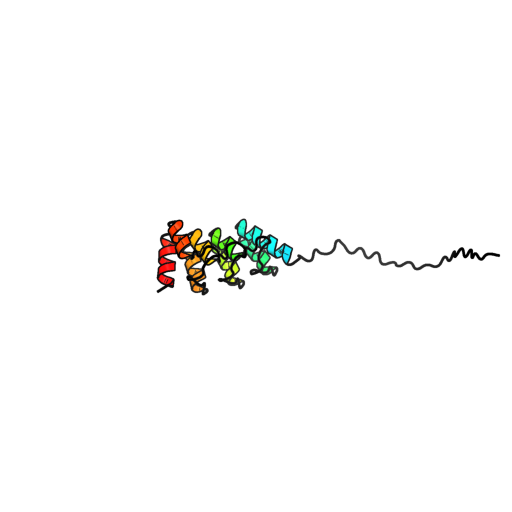86.12 93 LEU A CA 1
ATOM 696 C C . LEU A 1 93 ? -4.626 -7.279 -5.493 1.00 86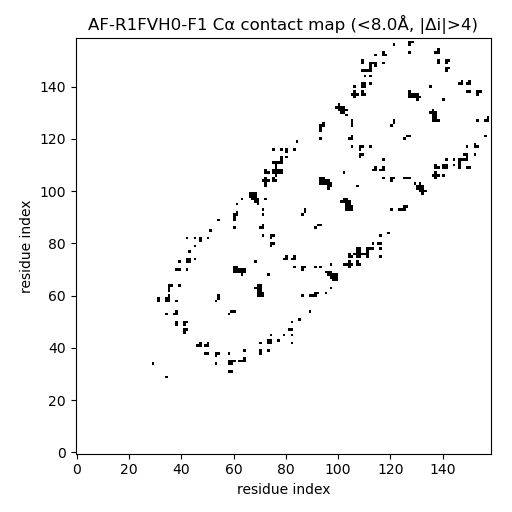.12 93 LEU A C 1
ATOM 698 O O . LEU A 1 93 ? -3.555 -6.989 -4.955 1.00 86.12 93 LEU A O 1
ATOM 702 N N . VAL A 1 94 ? -5.805 -7.034 -4.925 1.00 88.19 94 VAL A N 1
ATOM 703 C CA . VAL A 1 94 ? -6.001 -6.279 -3.675 1.00 88.19 94 VAL A CA 1
ATOM 704 C C . VAL A 1 94 ? -5.298 -6.936 -2.480 1.00 88.19 94 VAL A C 1
ATOM 706 O O . VAL A 1 94 ? -4.669 -6.261 -1.660 1.00 88.19 94 VAL A O 1
ATOM 709 N N . ASP A 1 95 ? -5.341 -8.269 -2.437 1.00 85.44 95 ASP A N 1
ATOM 710 C CA . ASP A 1 95 ? -4.734 -9.103 -1.397 1.00 85.44 95 ASP A CA 1
ATOM 711 C C . ASP A 1 95 ? -3.315 -9.576 -1.744 1.00 85.44 95 ASP A C 1
ATOM 713 O O . ASP A 1 95 ? -2.752 -10.431 -1.056 1.00 85.44 95 ASP A O 1
ATOM 717 N N . ALA A 1 96 ? -2.689 -9.022 -2.786 1.00 85.94 96 ALA A N 1
ATOM 718 C CA . ALA A 1 96 ? -1.317 -9.382 -3.100 1.00 85.94 96 ALA A CA 1
ATOM 719 C C . ALA A 1 96 ? -0.377 -8.998 -1.949 1.00 85.94 96 ALA A C 1
ATOM 721 O O . ALA A 1 96 ? -0.227 -7.827 -1.586 1.00 85.94 96 ALA A O 1
ATOM 722 N N . SER A 1 97 ? 0.279 -10.008 -1.385 1.00 85.31 97 SER A N 1
ATOM 723 C CA . SER A 1 97 ? 1.270 -9.844 -0.329 1.00 85.31 97 SER A CA 1
ATOM 724 C C . SER A 1 97 ? 2.639 -9.498 -0.912 1.00 85.31 97 SER A C 1
ATOM 726 O O . SER A 1 97 ? 3.021 -9.971 -1.986 1.00 85.31 97 SER A O 1
ATOM 728 N N . CYS A 1 98 ? 3.402 -8.671 -0.203 1.00 85.62 98 CYS A N 1
ATOM 729 C CA . CYS A 1 98 ? 4.810 -8.434 -0.505 1.00 85.62 98 CYS A CA 1
ATOM 730 C C . CYS A 1 98 ? 5.664 -9.579 0.054 1.00 85.62 98 CYS A C 1
ATOM 732 O O . CYS A 1 98 ? 5.425 -10.030 1.172 1.00 85.62 98 CYS A O 1
ATOM 734 N N . ALA A 1 99 ? 6.682 -10.023 -0.685 1.00 79.50 99 ALA A N 1
ATOM 735 C CA . ALA A 1 99 ? 7.477 -11.199 -0.312 1.00 79.50 99 ALA A CA 1
ATOM 736 C C . ALA A 1 99 ? 8.319 -11.010 0.967 1.00 79.50 99 ALA A C 1
ATOM 738 O O . ALA A 1 99 ? 8.561 -11.983 1.669 1.00 79.50 99 ALA A O 1
ATOM 739 N N . GLY A 1 100 ? 8.754 -9.782 1.277 1.00 75.62 100 GLY A N 1
ATOM 740 C CA . G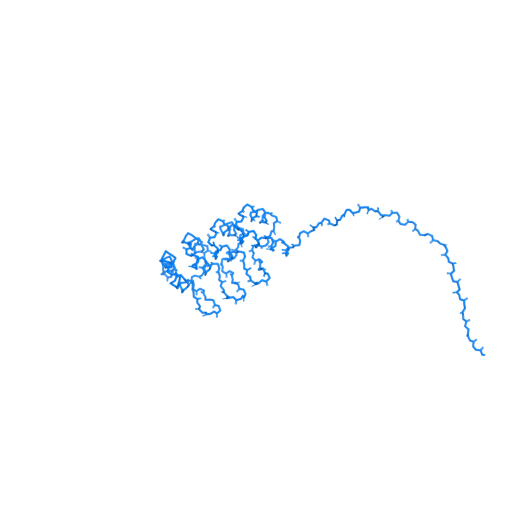LY A 1 100 ? 9.563 -9.501 2.473 1.00 75.62 100 GLY A CA 1
ATOM 741 C C . GLY A 1 100 ? 8.745 -9.493 3.768 1.00 75.62 100 GLY A C 1
ATOM 742 O O . GLY A 1 100 ? 8.959 -10.311 4.656 1.00 75.62 100 GLY A O 1
ATOM 743 N N . ASP A 1 101 ? 7.771 -8.585 3.860 1.00 78.06 101 ASP A N 1
ATOM 744 C CA . ASP A 1 101 ? 7.023 -8.357 5.105 1.00 78.06 101 ASP A CA 1
ATOM 745 C C . ASP A 1 101 ? 5.696 -9.132 5.179 1.00 78.06 101 ASP A C 1
ATOM 747 O O . ASP A 1 101 ? 4.985 -9.038 6.178 1.00 78.06 101 ASP A O 1
ATOM 751 N N . GLY A 1 102 ? 5.277 -9.811 4.105 1.00 85.12 102 GLY A N 1
ATOM 752 C CA . GLY A 1 102 ? 3.940 -10.415 4.012 1.00 85.12 102 GLY A CA 1
ATOM 753 C C . GLY A 1 102 ? 2.799 -9.388 4.019 1.00 85.12 102 GLY A C 1
ATOM 754 O O . GLY A 1 102 ? 1.638 -9.741 4.187 1.00 85.12 102 GLY A O 1
ATOM 755 N N . ARG A 1 103 ? 3.112 -8.096 3.864 1.00 88.25 103 ARG A N 1
ATOM 756 C CA . ARG A 1 103 ? 2.141 -6.997 3.925 1.00 88.25 103 ARG A CA 1
ATOM 757 C C . ARG A 1 103 ? 1.404 -6.830 2.598 1.00 88.25 103 ARG A C 1
ATOM 759 O O . ARG A 1 103 ? 2.013 -6.907 1.533 1.00 88.25 103 ARG A O 1
ATOM 766 N N . SER A 1 104 ? 0.109 -6.547 2.682 1.00 92.12 104 SER A N 1
ATOM 767 C CA . SER A 1 104 ? -0.762 -6.213 1.547 1.00 92.12 104 SER A CA 1
ATOM 768 C C . SER A 1 104 ? -0.977 -4.714 1.386 1.00 92.12 104 SER A C 1
ATOM 770 O O . SER A 1 104 ? -0.623 -3.927 2.267 1.00 92.12 104 SER A O 1
ATOM 772 N N . ALA A 1 105 ? -1.622 -4.309 0.290 1.00 92.25 105 ALA A N 1
ATOM 773 C CA . ALA A 1 105 ? -1.998 -2.917 0.054 1.00 92.25 105 ALA A CA 1
ATOM 774 C C . ALA A 1 105 ? -2.782 -2.304 1.229 1.00 92.25 105 ALA A C 1
ATOM 776 O O . ALA A 1 105 ? -2.514 -1.167 1.614 1.00 92.25 105 ALA A O 1
ATOM 777 N N . LEU A 1 106 ? -3.664 -3.077 1.875 1.00 93.44 106 LEU A N 1
ATOM 778 C CA . LEU A 1 106 ? -4.432 -2.612 3.033 1.00 93.44 106 LEU A CA 1
ATOM 779 C C . LEU A 1 106 ? -3.542 -2.297 4.246 1.00 93.44 106 LEU A C 1
ATOM 781 O O . LEU A 1 106 ? -3.791 -1.318 4.944 1.00 93.44 106 LEU A O 1
ATOM 785 N N . HIS A 1 107 ? -2.460 -3.056 4.465 1.00 93.00 107 HIS A N 1
ATOM 786 C CA . HIS A 1 107 ? -1.458 -2.717 5.483 1.00 93.00 107 HIS A CA 1
ATOM 787 C C . HIS A 1 107 ? -0.765 -1.384 5.168 1.00 93.00 107 HIS A C 1
ATOM 789 O O . HIS A 1 107 ? -0.553 -0.572 6.068 1.00 93.00 107 HIS A O 1
ATOM 795 N N . GLY A 1 108 ? -0.429 -1.153 3.894 1.00 91.56 108 GLY A N 1
ATOM 796 C CA . GLY A 1 108 ? 0.164 0.101 3.424 1.00 91.56 108 GLY A CA 1
ATOM 797 C C . GLY A 1 108 ? -0.770 1.297 3.623 1.00 91.56 108 GLY A C 1
ATOM 798 O O . GLY A 1 108 ? -0.365 2.291 4.221 1.00 91.56 108 GLY A O 1
ATOM 799 N N . ALA A 1 109 ? -2.033 1.173 3.208 1.00 93.19 109 ALA A N 1
ATOM 800 C CA . ALA A 1 109 ? -3.037 2.226 3.359 1.00 93.19 109 ALA A CA 1
ATOM 801 C C . ALA A 1 109 ? -3.328 2.537 4.837 1.00 93.19 109 ALA A C 1
ATOM 803 O O . ALA A 1 109 ? -3.397 3.701 5.230 1.00 93.19 109 ALA A O 1
ATOM 804 N N . ALA A 1 110 ? -3.420 1.504 5.681 1.00 93.25 110 ALA A N 1
ATOM 805 C CA . ALA A 1 110 ? -3.594 1.650 7.124 1.00 93.25 110 ALA A CA 1
ATOM 806 C C . ALA A 1 110 ? -2.405 2.359 7.796 1.00 93.25 110 ALA A C 1
ATOM 808 O O . ALA A 1 110 ? -2.595 3.180 8.693 1.00 93.25 110 ALA A O 1
ATOM 809 N N . HIS A 1 111 ? -1.181 2.075 7.341 1.00 92.25 111 HIS A N 1
ATOM 810 C CA . HIS A 1 111 ? 0.032 2.752 7.794 1.00 92.25 111 HIS A CA 1
ATOM 811 C C . HIS A 1 111 ? 0.055 4.234 7.385 1.00 92.25 111 HIS A C 1
ATOM 813 O O . HIS A 1 111 ? 0.350 5.108 8.211 1.00 92.25 111 HIS A O 1
ATOM 819 N N . ALA A 1 112 ? -0.274 4.521 6.121 1.00 91.25 112 ALA A N 1
ATOM 820 C CA . ALA A 1 112 ? -0.366 5.884 5.603 1.00 91.25 112 ALA A CA 1
ATOM 821 C C . ALA A 1 112 ? -1.461 6.686 6.326 1.00 91.25 112 ALA A C 1
ATOM 823 O O . ALA A 1 112 ? -1.243 7.842 6.679 1.00 91.25 112 ALA A O 1
ATOM 824 N N . GLY A 1 113 ? -2.582 6.037 6.654 1.00 90.31 113 GLY A N 1
ATOM 825 C CA . GLY A 1 113 ? -3.755 6.666 7.257 1.00 90.31 113 GLY A CA 1
ATOM 826 C C . GLY A 1 113 ? -4.758 7.202 6.237 1.00 90.31 113 GLY A C 1
ATOM 827 O O . GLY A 1 113 ? -5.670 7.923 6.631 1.00 90.31 113 GLY A O 1
ATOM 828 N N . GLU A 1 114 ? -4.612 6.834 4.963 1.00 90.62 114 GLU A N 1
ATOM 829 C CA . GLU A 1 114 ? -5.500 7.251 3.876 1.00 90.62 114 GLU A CA 1
ATOM 830 C C . GLU A 1 114 ? -6.855 6.547 3.971 1.00 90.62 114 GLU A C 1
ATOM 832 O O . GLU A 1 114 ? -7.043 5.434 3.475 1.00 90.62 114 GLU A O 1
ATOM 837 N N . THR A 1 115 ? -7.819 7.193 4.621 1.00 91.88 115 THR A N 1
ATOM 838 C CA . THR A 1 115 ? -9.156 6.642 4.894 1.00 91.88 115 THR A CA 1
ATOM 839 C C . THR A 1 115 ? -9.927 6.285 3.633 1.00 91.88 115 THR A C 1
ATOM 841 O O . THR A 1 115 ? -10.586 5.247 3.573 1.00 91.88 115 THR A O 1
ATOM 844 N N . GLU A 1 116 ? -9.836 7.127 2.611 1.00 91.25 116 GLU A N 1
ATOM 845 C CA . GLU A 1 116 ? -10.492 6.902 1.324 1.00 91.25 116 GLU A CA 1
ATOM 846 C C . GLU A 1 116 ? -9.907 5.678 0.620 1.00 91.25 116 GLU A C 1
ATOM 848 O O . GLU A 1 116 ? -10.650 4.838 0.117 1.00 91.25 116 GLU A O 1
ATOM 853 N N . LEU A 1 117 ? -8.580 5.518 0.654 1.00 91.88 117 LEU A N 1
ATOM 854 C CA . LEU A 1 117 ? -7.925 4.351 0.075 1.00 91.88 117 LEU A CA 1
ATOM 855 C C . LEU A 1 117 ? -8.225 3.074 0.866 1.00 91.88 117 LEU A C 1
ATOM 857 O O . LEU A 1 117 ? -8.473 2.032 0.267 1.00 91.88 117 LEU A O 1
ATOM 861 N N . VAL A 1 118 ? -8.246 3.144 2.200 1.00 92.50 118 VAL A N 1
ATOM 862 C CA . VAL A 1 118 ? -8.685 2.026 3.050 1.00 92.50 118 VAL A CA 1
ATOM 863 C C . VAL A 1 118 ? -10.106 1.608 2.671 1.00 92.50 118 VAL A C 1
ATOM 865 O O . VAL A 1 118 ? -10.350 0.425 2.457 1.00 92.50 118 VAL A O 1
ATOM 868 N N . SER A 1 119 ? -11.019 2.568 2.513 1.00 91.69 119 SER A N 1
ATOM 869 C CA . SER A 1 119 ? -12.403 2.297 2.105 1.00 91.69 119 SER A CA 1
ATOM 870 C C . SER A 1 119 ? -12.474 1.666 0.714 1.00 91.69 119 SER A C 1
ATOM 872 O O . SER A 1 119 ? -13.185 0.684 0.529 1.00 91.69 119 SER A O 1
ATOM 874 N N . ALA A 1 120 ? -11.700 2.176 -0.249 1.00 90.56 120 ALA A N 1
ATOM 875 C CA . ALA A 1 120 ? -11.651 1.640 -1.606 1.00 90.56 120 ALA A CA 1
ATOM 876 C C . ALA A 1 120 ? -11.113 0.201 -1.647 1.00 90.56 120 ALA A C 1
ATOM 878 O O . ALA A 1 120 ? -11.678 -0.647 -2.332 1.00 90.56 120 ALA A O 1
ATOM 879 N N . LEU A 1 121 ? -10.058 -0.099 -0.884 1.00 90.88 121 LEU A N 1
ATOM 880 C CA . LEU A 1 121 ? -9.501 -1.450 -0.791 1.00 90.88 121 LEU A CA 1
ATOM 881 C C . LEU A 1 121 ? -10.490 -2.422 -0.135 1.00 90.88 121 LEU A C 1
ATOM 883 O O . LEU A 1 121 ? -10.656 -3.536 -0.620 1.00 90.88 121 LEU A O 1
ATOM 887 N N . LEU A 1 122 ? -11.178 -2.002 0.931 1.00 90.62 122 LEU A N 1
ATOM 888 C CA . LEU A 1 122 ? -12.215 -2.812 1.581 1.00 90.62 122 LEU A CA 1
ATOM 889 C C . LEU A 1 122 ? -13.406 -3.064 0.647 1.00 90.62 122 LEU A C 1
ATOM 891 O O . LEU A 1 122 ? -13.875 -4.194 0.553 1.00 90.62 122 LEU A O 1
ATOM 895 N N . ALA A 1 123 ? -13.849 -2.046 -0.096 1.00 89.25 123 ALA A N 1
ATOM 896 C CA . ALA A 1 123 ? -14.902 -2.180 -1.103 1.00 89.25 123 ALA A CA 1
ATOM 897 C C . ALA A 1 123 ? -14.488 -3.099 -2.266 1.00 89.25 123 ALA A C 1
ATOM 899 O O . ALA A 1 123 ? -15.324 -3.811 -2.815 1.00 89.25 123 ALA A O 1
ATOM 900 N N . ALA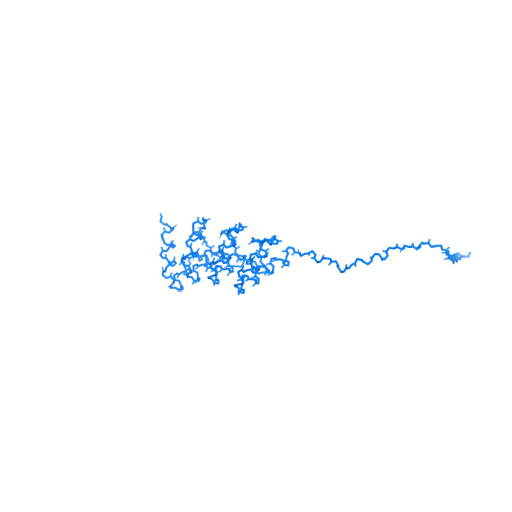 A 1 124 ? -13.196 -3.131 -2.605 1.00 86.81 124 ALA A N 1
ATOM 901 C CA . ALA A 1 124 ? -12.623 -4.063 -3.574 1.00 86.81 124 ALA A CA 1
ATOM 902 C C . ALA A 1 124 ? -12.435 -5.494 -3.019 1.00 86.81 124 ALA A C 1
ATOM 904 O O . ALA A 1 124 ? -11.928 -6.358 -3.731 1.00 86.81 124 ALA A O 1
ATOM 905 N N . GLY A 1 125 ? -12.837 -5.761 -1.771 1.00 86.50 125 GLY A N 1
ATOM 906 C CA . GLY A 1 1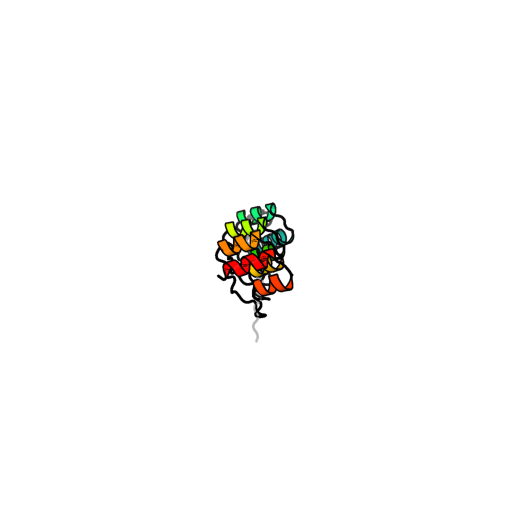25 ? -12.786 -7.089 -1.156 1.00 86.50 125 GLY A CA 1
ATOM 907 C C . GLY A 1 125 ? -11.484 -7.412 -0.419 1.00 86.50 125 GLY A C 1
ATOM 908 O O . GLY A 1 125 ? -11.222 -8.584 -0.163 1.00 86.50 125 GLY A O 1
ATOM 909 N N . ALA A 1 126 ? -10.663 -6.414 -0.070 1.00 89.00 126 ALA A N 1
ATOM 910 C CA . ALA A 1 126 ? -9.433 -6.648 0.686 1.00 89.00 126 ALA A CA 1
ATOM 911 C C . ALA A 1 126 ? -9.707 -7.287 2.054 1.00 89.00 126 ALA A C 1
ATOM 913 O O . ALA A 1 126 ? -10.545 -6.821 2.833 1.00 89.00 126 ALA A O 1
ATOM 914 N N . ASN A 1 127 ? -8.917 -8.298 2.408 1.00 88.50 127 ASN A N 1
ATOM 915 C CA . ASN A 1 127 ? -9.060 -8.988 3.680 1.00 88.50 127 ASN A CA 1
ATOM 916 C C . ASN A 1 127 ? -8.482 -8.159 4.847 1.00 88.50 127 ASN A C 1
ATOM 918 O O . ASN A 1 127 ? -7.277 -8.174 5.121 1.00 88.50 127 ASN A O 1
ATOM 922 N N . ALA A 1 128 ? -9.356 -7.492 5.612 1.00 88.00 128 ALA A N 1
ATOM 923 C CA . ALA A 1 128 ? -8.993 -6.760 6.835 1.00 88.00 128 ALA A CA 1
ATOM 924 C C . ALA A 1 128 ? -8.368 -7.647 7.932 1.00 88.00 128 ALA A C 1
ATOM 926 O O . ALA A 1 128 ? -7.722 -7.153 8.860 1.00 88.00 128 ALA A O 1
ATOM 927 N N . GLY A 1 129 ? -8.566 -8.964 7.859 1.00 86.06 129 GLY A N 1
ATOM 928 C CA . GLY A 1 129 ? -8.001 -9.985 8.740 1.00 86.06 129 GLY A CA 1
ATOM 929 C C . GLY A 1 129 ? -6.582 -10.432 8.389 1.00 86.06 129 GLY A C 1
ATOM 930 O O . GLY A 1 129 ? -5.981 -11.151 9.189 1.00 86.06 129 GLY A O 1
ATOM 931 N N . MET A 1 130 ? -6.042 -10.034 7.230 1.00 87.12 130 MET A N 1
ATOM 932 C CA . MET A 1 130 ? -4.747 -10.532 6.771 1.00 87.12 130 MET A CA 1
ATOM 933 C C . MET A 1 130 ? -3.635 -10.184 7.769 1.00 87.12 130 MET A C 1
ATOM 935 O O . MET A 1 130 ? -3.587 -9.074 8.301 1.00 87.12 130 MET A O 1
ATOM 939 N N . ARG A 1 131 ? -2.744 -11.147 8.016 1.00 89.50 131 ARG A N 1
ATOM 940 C CA . ARG A 1 131 ? -1.574 -10.986 8.878 1.00 89.50 131 ARG A CA 1
ATOM 941 C C . ARG A 1 131 ? -0.306 -10.863 8.039 1.00 89.50 131 ARG A C 1
ATOM 943 O O . ARG A 1 131 ? -0.123 -11.628 7.096 1.00 89.50 131 ARG A O 1
ATOM 950 N N . SER A 1 132 ? 0.562 -9.927 8.406 1.00 89.62 132 SER A N 1
ATOM 951 C CA . SER A 1 132 ? 1.937 -9.844 7.913 1.00 89.62 132 SER A CA 1
ATOM 952 C C . SER A 1 132 ? 2.790 -11.005 8.441 1.00 89.62 132 SER A C 1
ATOM 954 O O . SER A 1 132 ? 2.375 -11.745 9.337 1.00 89.62 132 SER A O 1
ATOM 956 N N . SER A 1 133 ? 4.033 -11.114 7.967 1.00 88.69 133 SER A N 1
ATOM 957 C CA . SER A 1 133 ? 5.019 -12.076 8.488 1.00 88.69 133 SER A CA 1
ATOM 958 C C . SER A 1 133 ? 5.319 -11.879 9.984 1.00 88.69 133 SER A C 1
ATOM 960 O O . SER A 1 133 ? 5.698 -12.822 10.668 1.00 88.69 133 SER A O 1
ATOM 962 N N . SER A 1 134 ? 5.123 -10.663 10.506 1.00 87.06 134 SER A N 1
ATOM 963 C CA . SER A 1 134 ? 5.238 -10.316 11.931 1.00 87.06 134 SER A CA 1
ATOM 964 C C . SER A 1 134 ? 3.959 -10.588 12.742 1.00 87.06 134 SER A C 1
ATOM 966 O O . SER A 1 134 ? 3.919 -10.298 13.934 1.00 87.06 134 SER A O 1
ATOM 968 N N . GLY A 1 135 ? 2.892 -11.107 12.121 1.00 89.12 135 GLY A N 1
ATOM 969 C CA . GLY A 1 135 ? 1.588 -11.307 12.764 1.00 89.12 135 GLY A CA 1
ATOM 970 C C . GLY A 1 135 ? 0.770 -10.021 12.948 1.00 89.12 135 GLY A C 1
ATOM 971 O O . GLY A 1 135 ? -0.309 -10.050 13.549 1.00 89.12 135 GLY A O 1
ATOM 972 N N . GLU A 1 136 ? 1.247 -8.890 12.427 1.00 90.38 136 GLU A N 1
ATOM 973 C CA . GLU A 1 136 ? 0.531 -7.618 12.466 1.00 90.38 136 GLU A CA 1
ATOM 974 C C . GLU A 1 136 ? -0.640 -7.647 11.481 1.00 90.38 136 GLU A C 1
ATOM 976 O O . GLU A 1 136 ? -0.563 -8.254 10.422 1.00 90.38 136 GLU A O 1
ATOM 981 N N . THR A 1 137 ? -1.732 -6.972 11.827 1.00 92.75 137 THR A N 1
ATOM 982 C CA . THR A 1 137 ? -2.883 -6.790 10.935 1.00 92.75 137 THR A CA 1
ATOM 983 C C . THR A 1 137 ? -2.908 -5.329 10.490 1.00 92.75 137 THR A C 1
ATOM 985 O O . THR A 1 137 ? -2.273 -4.497 11.152 1.00 92.75 137 THR A O 1
ATOM 988 N N . PRO A 1 138 ? -3.667 -4.953 9.445 1.00 91.69 138 PRO A N 1
ATOM 989 C CA . PRO A 1 138 ? -3.808 -3.548 9.068 1.00 91.69 138 PRO A CA 1
ATOM 990 C C . PRO A 1 138 ? -4.256 -2.677 10.251 1.00 91.69 138 PRO A C 1
ATOM 992 O O . PRO A 1 138 ? -3.755 -1.570 10.432 1.00 91.69 138 PRO A O 1
ATOM 995 N N . LEU A 1 139 ? -5.115 -3.215 11.127 1.00 93.06 139 LEU A N 1
ATOM 996 C CA . LEU A 1 139 ? -5.560 -2.532 12.342 1.00 93.06 139 LEU A CA 1
ATOM 997 C C . LEU A 1 139 ? -4.410 -2.282 13.332 1.00 93.06 139 LEU A C 1
ATOM 999 O O . LEU A 1 139 ? -4.311 -1.183 13.868 1.00 93.06 139 LEU A O 1
ATOM 1003 N N . HIS A 1 140 ? -3.511 -3.254 13.539 1.00 92.62 140 HIS A N 1
ATOM 1004 C CA . HIS A 1 140 ? -2.330 -3.066 14.397 1.00 92.62 140 HIS A CA 1
ATOM 1005 C C . HIS A 1 140 ? -1.457 -1.902 13.898 1.00 92.62 140 HIS A C 1
ATOM 1007 O O . HIS A 1 140 ? -1.013 -1.078 14.698 1.00 92.62 140 HIS A O 1
ATOM 1013 N N . LEU A 1 141 ? -1.266 -1.792 12.577 1.00 90.69 141 LEU A N 1
ATOM 1014 C CA . LEU A 1 141 ? -0.502 -0.701 11.965 1.00 90.69 141 LEU A CA 1
ATOM 1015 C C . LEU A 1 141 ? -1.213 0.654 12.076 1.00 90.69 141 LEU A C 1
ATOM 1017 O O . LEU A 1 141 ? -0.567 1.653 12.384 1.00 90.69 141 LEU A O 1
ATOM 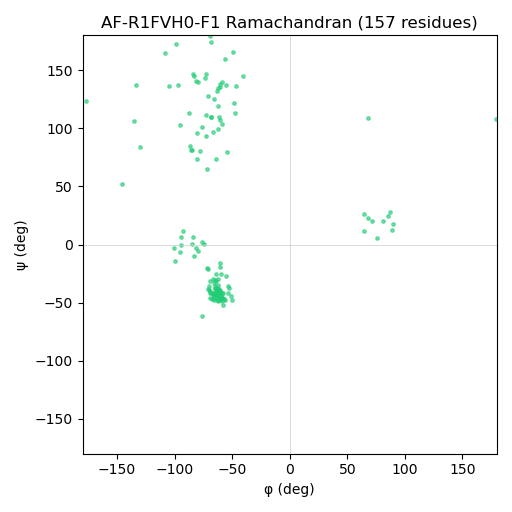1021 N N . ALA A 1 142 ? -2.529 0.702 11.859 1.00 92.81 142 ALA A N 1
ATOM 1022 C CA . ALA A 1 142 ? -3.302 1.933 12.016 1.00 92.81 142 ALA A CA 1
ATOM 1023 C C . ALA A 1 142 ? -3.260 2.442 13.468 1.00 92.81 142 ALA A C 1
ATOM 1025 O O . ALA A 1 142 ? -3.058 3.636 13.695 1.00 92.81 142 ALA A O 1
ATOM 1026 N N . CYS A 1 143 ? -3.382 1.539 14.448 1.00 92.88 143 CYS A N 1
ATOM 1027 C CA . CYS A 1 143 ? -3.292 1.867 15.870 1.00 92.88 143 CYS A CA 1
ATOM 1028 C C . CYS A 1 143 ? -1.891 2.354 16.262 1.00 92.88 143 CYS A C 1
ATOM 1030 O O . CYS A 1 143 ? -1.775 3.404 16.891 1.00 92.88 143 CYS A O 1
ATOM 1032 N N . SER A 1 144 ? -0.826 1.652 15.854 1.00 92.19 144 SER A N 1
ATOM 1033 C CA . SER A 1 144 ? 0.554 2.042 16.195 1.00 92.19 144 SER A CA 1
ATOM 1034 C C . SER A 1 144 ? 0.963 3.390 15.594 1.00 92.19 144 SER A C 1
ATOM 1036 O O . SER A 1 144 ? 1.817 4.083 16.142 1.00 92.19 144 SER A O 1
ATOM 1038 N N . ARG A 1 145 ? 0.330 3.787 14.485 1.00 91.12 145 ARG A N 1
ATOM 1039 C CA . ARG A 1 145 ? 0.535 5.077 13.812 1.00 91.12 145 ARG A CA 1
ATOM 1040 C C . ARG A 1 145 ? -0.466 6.160 14.229 1.00 91.12 145 ARG A C 1
ATOM 1042 O O . ARG A 1 145 ? -0.390 7.267 13.704 1.00 91.12 145 ARG A O 1
ATOM 1049 N N . GLY A 1 146 ? -1.409 5.863 15.128 1.00 91.88 146 GLY A N 1
ATOM 1050 C CA . GLY A 1 146 ? -2.432 6.816 15.574 1.00 91.88 146 GLY A CA 1
ATOM 1051 C C . GLY A 1 146 ? -3.403 7.257 14.469 1.00 91.88 146 GLY A C 1
ATOM 1052 O O . GLY A 1 146 ? -3.951 8.356 14.524 1.00 91.88 146 GLY A O 1
ATOM 1053 N N . ARG A 1 147 ? -3.619 6.435 13.434 1.00 94.25 147 ARG A N 1
ATOM 1054 C CA . ARG A 1 147 ? -4.479 6.760 12.283 1.00 94.25 147 ARG A CA 1
ATOM 1055 C C . ARG A 1 147 ? -5.952 6.532 12.616 1.00 94.25 147 ARG A C 1
ATOM 1057 O O . ARG A 1 147 ? -6.559 5.573 12.148 1.00 94.25 147 ARG A O 1
ATOM 1064 N N . VAL A 1 148 ? -6.537 7.422 13.418 1.00 92.94 148 VAL A N 1
ATOM 1065 C CA . VAL A 1 148 ? -7.909 7.287 13.954 1.00 92.94 148 VAL A CA 1
ATOM 1066 C C . VAL A 1 148 ? -8.946 6.985 12.866 1.00 92.94 148 VAL A C 1
ATOM 1068 O O . VAL A 1 148 ? -9.768 6.088 13.036 1.00 92.94 148 VAL A O 1
ATOM 1071 N N . GLY A 1 149 ? -8.893 7.683 11.728 1.00 92.06 149 GLY A N 1
ATOM 1072 C CA . GLY A 1 149 ? -9.821 7.444 10.620 1.00 92.06 149 GLY A CA 1
ATOM 1073 C C . GLY A 1 149 ? -9.727 6.020 10.059 1.00 92.06 149 GLY A C 1
ATOM 1074 O O . GLY A 1 149 ? -10.743 5.339 9.929 1.00 92.06 149 GLY A O 1
ATOM 1075 N N . ALA A 1 150 ? -8.508 5.542 9.792 1.00 91.31 150 ALA A N 1
ATOM 1076 C CA . ALA A 1 150 ? -8.276 4.184 9.303 1.00 91.31 150 ALA A CA 1
ATOM 1077 C C . ALA A 1 150 ? -8.688 3.128 10.342 1.00 91.31 150 ALA A C 1
ATOM 1079 O O . ALA A 1 150 ? -9.288 2.120 9.979 1.00 91.31 150 ALA A O 1
ATOM 1080 N N . VAL A 1 151 ? -8.440 3.378 11.634 1.00 93.00 151 VAL A N 1
ATOM 1081 C CA . VAL A 1 151 ? -8.887 2.505 12.734 1.00 93.00 151 VAL A CA 1
ATOM 1082 C C . VAL A 1 151 ? -10.408 2.356 12.729 1.00 93.00 151 VAL A C 1
ATOM 1084 O O . VAL A 1 151 ? -10.902 1.232 12.770 1.00 93.00 151 VAL A O 1
ATOM 1087 N N . ARG A 1 152 ? -11.160 3.461 12.629 1.00 92.75 152 ARG A N 1
ATOM 1088 C CA . ARG A 1 152 ? -12.633 3.411 12.606 1.00 92.75 152 ARG A CA 1
ATOM 1089 C C . ARG A 1 152 ? -13.154 2.581 11.434 1.00 92.75 152 ARG A C 1
ATOM 1091 O O . ARG A 1 152 ? -14.035 1.752 11.635 1.00 92.75 152 ARG A O 1
ATOM 1098 N N . LEU A 1 153 ? -12.583 2.765 10.243 1.00 92.06 153 LEU A N 1
ATOM 1099 C CA . LEU A 1 153 ? -12.969 2.005 9.050 1.00 92.06 153 LEU A CA 1
ATOM 1100 C C . LEU A 1 153 ? -12.642 0.513 9.176 1.00 92.06 153 LEU A C 1
ATOM 1102 O O . LEU A 1 153 ? -13.473 -0.329 8.857 1.00 92.06 153 LEU A O 1
ATOM 1106 N N . LEU A 1 154 ? -11.454 0.175 9.679 1.00 89.50 154 LEU A N 1
ATOM 1107 C CA . LEU A 1 154 ? -11.022 -1.216 9.836 1.00 89.50 154 LEU A CA 1
ATOM 1108 C C . LEU A 1 154 ? -11.799 -1.966 10.926 1.00 89.50 154 LEU A C 1
ATOM 1110 O O . LEU A 1 154 ? -11.982 -3.175 10.809 1.00 89.50 154 LEU A O 1
ATOM 1114 N N . ILE A 1 155 ? -12.252 -1.273 11.975 1.00 89.94 155 ILE A N 1
ATOM 1115 C CA . ILE A 1 155 ? -13.165 -1.844 12.975 1.00 89.94 155 ILE A CA 1
ATOM 1116 C C . ILE A 1 155 ? -14.543 -2.072 12.350 1.00 89.94 155 ILE A C 1
ATOM 1118 O O . ILE A 1 155 ? -15.099 -3.153 12.508 1.00 89.94 155 ILE A O 1
ATOM 1122 N N . ALA A 1 156 ? -15.065 -1.091 11.607 1.00 88.50 156 ALA A N 1
ATOM 1123 C CA . ALA A 1 156 ? -16.365 -1.204 10.949 1.00 88.50 156 ALA A CA 1
ATOM 1124 C C . ALA A 1 156 ? -16.408 -2.338 9.912 1.00 88.50 156 ALA A C 1
ATOM 1126 O O . ALA A 1 156 ? -17.422 -3.009 9.795 1.00 88.50 156 ALA A O 1
ATOM 1127 N N . ALA A 1 157 ? -15.307 -2.590 9.201 1.00 82.00 157 ALA A N 1
ATOM 1128 C CA . ALA A 1 157 ? -15.217 -3.666 8.213 1.00 82.00 157 ALA A CA 1
ATOM 1129 C C . ALA A 1 157 ? -14.986 -5.070 8.806 1.00 82.00 157 ALA A C 1
ATOM 1131 O O . ALA A 1 157 ? -14.945 -6.047 8.062 1.00 82.00 157 ALA A O 1
ATOM 1132 N N . ARG A 1 158 ? -14.775 -5.178 10.124 1.00 68.81 158 ARG A N 1
ATOM 1133 C CA . ARG A 1 158 ? -14.669 -6.453 10.856 1.00 68.81 158 ARG A CA 1
ATOM 1134 C C . ARG A 1 158 ? -15.953 -6.833 11.604 1.00 68.81 158 ARG A C 1
ATOM 1136 O O . ARG A 1 158 ? -15.952 -7.886 12.242 1.00 68.81 158 ARG A O 1
ATOM 1143 N N . ALA A 1 159 ? -16.973 -5.976 11.574 1.00 48.09 159 ALA A N 1
ATOM 1144 C CA . ALA A 1 159 ? -18.301 -6.238 12.128 1.00 48.09 159 ALA A CA 1
ATOM 1145 C C . ALA A 1 159 ? -19.160 -7.000 11.113 1.00 48.09 159 ALA A C 1
ATOM 1147 O O . ALA A 1 159 ? -19.924 -7.880 11.564 1.00 48.09 159 ALA A O 1
#

InterPro domains:
  IPR002110 Ankyrin repeat [PF12796] (94-156)
  IPR002110 Ankyrin repeat [PF13637] (40-84)
  IPR002110 Ankyrin repeat [PR01415] (68-83)
  IPR002110 Ankyrin repeat [PR01415] (117-131)
  IPR002110 Ankyrin repeat [PS50088] (39-66)
  IPR002110 Ankyrin repeat [PS50088] (67-99)
  IPR002110 Ankyrin repeat [PS50088] (101-133)
  IPR002110 Ankyrin repeat [PS50088] (134-159)
  IPR002110 Ankyrin repeat [SM00248] (34-63)
  IPR002110 Ankyrin repeat [SM00248] (67-96)
  IPR002110 Ankyrin repeat [SM00248] (101-130)
  IPR002110 Ankyrin repeat [SM00248] (134-159)
  IPR036770 Ankyrin repeat-containing domain superfamily [G3DSA:1.25.40.20] (22-100)
  IPR036770 Ankyrin repeat-containing domain superfamily [G3DSA:1.25.40.20] (101-159)
  IPR036770 Ankyrin repeat-containing domain superfamily [SSF48403] (38-159)

Radius of gyration: 26.94 Å; Cα contacts (8 Å, |Δi|>4): 244; chains: 1; bounding box: 77×56×71 Å